Protein AF-A0A1Q3PI85-F1 (afdb_monomer)

Mean predicted aligned error: 5.7 Å

Solvent-accessible surface area (backbone atoms only — not comparable to full-atom values): 4024 Å² total; per-residue (Å²): 108,71,67,60,53,50,51,52,51,50,54,48,50,52,51,62,62,46,45,63,57,41,34,72,78,60,31,64,71,55,42,53,51,52,53,52,51,51,50,51,53,50,51,54,49,45,67,74,75,48,78,90,61,82,96,56,55,71,70,56,50,51,55,55,63,75,72,107

pLDDT: mean 88.02, std 7.3, range [51.22, 96.75]

Radius of gyration: 16.73 Å; Cα contacts (8 Å, |Δi|>4): 12; chains: 1; bounding box: 37×18×39 Å

Nearest PDB structures (foldseek):
  4bjn-assembly4_H  TM=6.090E-01  e=8.381E+00  Melampsora lini

Foldseek 3Di:
DVVVVVVVVVVVVCLVVVQVVCCVPPNDPVNVVVVVVVVVVVVVCCVVPPPDPPPDDPVRRVVVNVVD

Sequence (68 aa):
MAVATLALWIANFCTTALFPVMNQYFGVPVTFLTHAAICLVYYFFIRTSVPETKGKSLEEIEKLLQKS

Structure (mmCIF, N/CA/C/O backbone):
data_AF-A0A1Q3PI85-F1
#
_entry.id   AF-A0A1Q3PI85-F1
#
loop_
_atom_site.group_PDB
_atom_site.id
_atom_site.type_symbol
_atom_site.label_atom_id
_atom_site.label_alt_id
_atom_site.label_comp_id
_atom_site.label_asym_id
_atom_site.label_entity_id
_atom_site.label_seq_id
_atom_site.pdbx_PDB_ins_code
_atom_site.Cartn_x
_atom_site.Cartn_y
_atom_site.Cartn_z
_atom_site.occupancy
_atom_site.B_iso_or_equiv
_atom_site.auth_seq_id
_atom_site.auth_comp_id
_atom_site.auth_asym_id
_atom_site.auth_atom_id
_atom_site.pdbx_PDB_model_num
ATOM 1 N N . MET A 1 1 ? -2.073 -3.894 17.364 1.00 75.94 1 MET A N 1
ATOM 2 C CA . MET A 1 1 ? -1.102 -2.867 16.916 1.00 75.94 1 MET A CA 1
ATOM 3 C C . MET A 1 1 ? 0.190 -3.472 16.370 1.00 75.94 1 MET A C 1
ATOM 5 O O . MET A 1 1 ? 0.451 -3.262 15.199 1.00 75.94 1 MET A O 1
ATOM 9 N N . ALA A 1 2 ? 0.952 -4.276 17.127 1.00 93.00 2 ALA A N 1
ATOM 10 C CA . ALA A 1 2 ? 2.258 -4.795 16.675 1.00 93.00 2 ALA A CA 1
ATOM 11 C C . ALA A 1 2 ? 2.234 -5.552 15.328 1.00 93.00 2 ALA A C 1
ATOM 13 O O . ALA A 1 2 ? 3.047 -5.268 14.456 1.00 93.00 2 ALA A O 1
ATOM 14 N N . VAL A 1 3 ? 1.273 -6.462 15.127 1.00 93.81 3 VAL A N 1
ATOM 15 C CA . VAL A 1 3 ? 1.147 -7.232 13.872 1.00 93.81 3 VAL A CA 1
ATOM 16 C C . VAL A 1 3 ? 0.825 -6.328 12.677 1.00 93.81 3 VAL A C 1
ATOM 18 O O . VAL A 1 3 ? 1.416 -6.484 11.616 1.00 93.81 3 VAL A O 1
ATOM 21 N N . ALA A 1 4 ? -0.060 -5.343 12.861 1.00 91.75 4 ALA A N 1
ATOM 22 C CA . ALA A 1 4 ? -0.402 -4.377 11.817 1.00 91.75 4 ALA A CA 1
ATOM 23 C C . ALA A 1 4 ? 0.808 -3.508 11.439 1.00 91.75 4 ALA A C 1
ATOM 25 O O . ALA A 1 4 ? 1.087 -3.314 10.259 1.00 91.75 4 ALA A O 1
ATOM 26 N N . THR A 1 5 ? 1.568 -3.044 12.434 1.00 95.00 5 THR A N 1
ATOM 27 C CA . THR A 1 5 ? 2.808 -2.295 12.205 1.00 95.00 5 THR A CA 1
ATOM 28 C C . THR A 1 5 ? 3.846 -3.151 11.481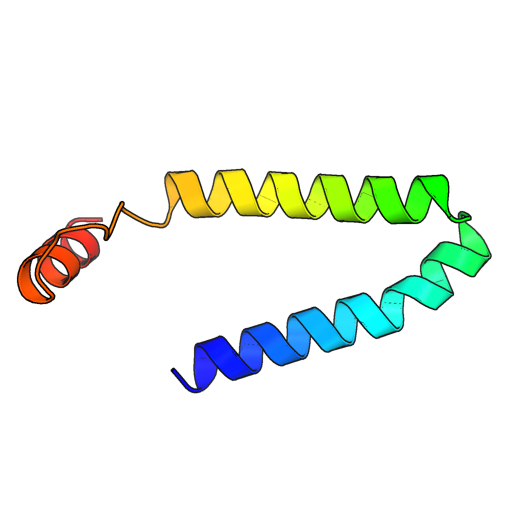 1.00 95.00 5 THR A C 1
ATOM 30 O O . THR A 1 5 ? 4.449 -2.687 10.522 1.00 95.00 5 THR A O 1
ATOM 33 N N . LEU A 1 6 ? 4.032 -4.410 11.879 1.00 96.75 6 LEU A N 1
ATOM 34 C CA . LEU A 1 6 ? 4.958 -5.324 11.209 1.00 96.75 6 LEU A CA 1
ATOM 35 C C . LEU A 1 6 ? 4.561 -5.565 9.744 1.00 96.75 6 LEU A C 1
ATOM 37 O O . LEU A 1 6 ? 5.408 -5.452 8.862 1.00 96.75 6 LEU A O 1
ATOM 41 N N . ALA A 1 7 ? 3.280 -5.826 9.473 1.00 93.75 7 ALA A N 1
ATOM 42 C CA . ALA A 1 7 ? 2.773 -5.982 8.110 1.00 93.75 7 ALA A CA 1
ATOM 43 C C . ALA A 1 7 ? 3.008 -4.719 7.262 1.00 93.75 7 ALA A C 1
ATOM 45 O O . ALA A 1 7 ? 3.463 -4.823 6.123 1.00 93.75 7 ALA A O 1
ATOM 46 N N . LEU A 1 8 ? 2.778 -3.531 7.836 1.00 93.62 8 LEU A N 1
ATOM 47 C CA . LEU A 1 8 ? 3.071 -2.250 7.189 1.00 93.62 8 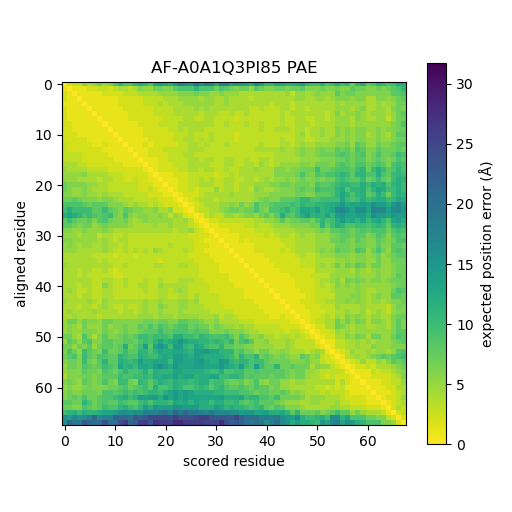LEU A CA 1
ATOM 48 C C . LEU A 1 8 ? 4.560 -2.120 6.839 1.00 93.62 8 LEU A C 1
ATOM 50 O O . LEU A 1 8 ? 4.897 -1.735 5.722 1.00 93.62 8 LEU A O 1
ATOM 54 N N . TRP A 1 9 ? 5.451 -2.456 7.771 1.00 95.81 9 TRP A N 1
ATOM 55 C CA . TRP A 1 9 ? 6.895 -2.377 7.545 1.00 95.81 9 TRP A CA 1
ATOM 56 C C . TRP A 1 9 ? 7.380 -3.362 6.481 1.00 95.81 9 TRP A C 1
ATOM 58 O O . TRP A 1 9 ? 8.205 -2.984 5.651 1.00 95.81 9 TRP A O 1
ATOM 68 N N . ILE A 1 10 ? 6.843 -4.584 6.455 1.00 95.62 10 ILE A N 1
ATOM 69 C CA . ILE A 1 10 ? 7.145 -5.569 5.407 1.00 95.62 10 ILE A CA 1
ATOM 70 C C . ILE A 1 10 ? 6.679 -5.050 4.045 1.00 95.62 10 ILE A C 1
ATOM 72 O O . ILE A 1 10 ? 7.461 -5.040 3.098 1.00 95.62 10 ILE A O 1
ATOM 76 N N . ALA A 1 11 ? 5.439 -4.561 3.950 1.00 92.19 11 ALA A N 1
ATOM 77 C CA . ALA A 1 11 ? 4.910 -4.000 2.709 1.00 92.19 11 ALA A CA 1
ATOM 78 C C . ALA A 1 11 ? 5.750 -2.808 2.220 1.00 92.19 11 ALA A C 1
ATOM 80 O O . ALA A 1 11 ? 6.066 -2.719 1.031 1.00 92.19 11 ALA A O 1
ATOM 81 N N . ASN A 1 12 ? 6.166 -1.926 3.134 1.00 93.56 12 ASN A N 1
ATOM 82 C CA . ASN A 1 12 ? 7.043 -0.804 2.818 1.00 93.56 12 ASN A CA 1
ATOM 83 C C . ASN A 1 12 ? 8.412 -1.280 2.310 1.00 93.56 12 ASN A C 1
ATOM 85 O O . ASN A 1 12 ? 8.854 -0.839 1.253 1.00 93.56 12 ASN A O 1
ATOM 89 N N . PHE A 1 13 ? 9.047 -2.232 3.002 1.00 94.25 13 PHE A N 1
ATOM 90 C CA . PHE A 1 13 ? 10.328 -2.807 2.583 1.00 94.25 13 PHE A CA 1
ATOM 91 C C . PHE A 1 13 ? 10.243 -3.437 1.191 1.00 94.25 13 PHE A C 1
ATOM 93 O O . PHE A 1 13 ? 11.071 -3.135 0.332 1.00 94.25 13 PHE A O 1
ATOM 100 N N . CYS A 1 14 ? 9.216 -4.255 0.939 1.00 91.62 14 CYS A N 1
ATOM 101 C CA . CYS A 1 14 ? 8.986 -4.852 -0.372 1.00 91.62 14 CYS A CA 1
ATOM 102 C C . CYS A 1 14 ? 8.825 -3.775 -1.446 1.00 91.62 14 CYS A C 1
ATOM 104 O O . CYS A 1 14 ? 9.485 -3.845 -2.474 1.00 91.62 14 CYS A O 1
ATOM 106 N N . THR A 1 15 ? 8.011 -2.750 -1.192 1.00 89.56 15 THR A N 1
ATOM 107 C CA . THR A 1 15 ? 7.765 -1.663 -2.151 1.00 89.56 15 THR A CA 1
ATOM 108 C C . THR A 1 15 ? 9.048 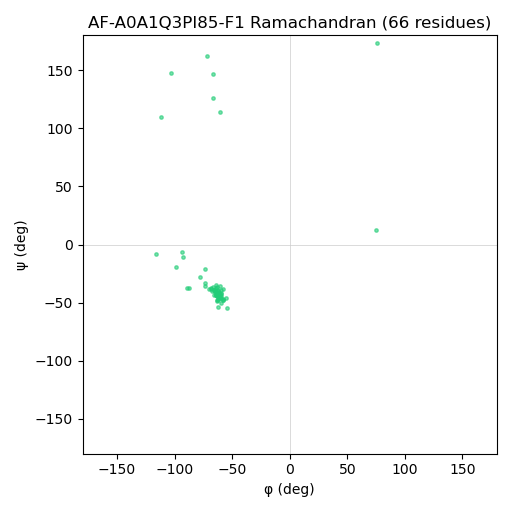-0.884 -2.456 1.00 89.56 15 THR A C 1
ATOM 110 O O . THR A 1 15 ? 9.381 -0.670 -3.620 1.00 89.56 15 THR A O 1
ATOM 113 N N . THR A 1 16 ? 9.823 -0.519 -1.430 1.00 91.44 16 THR A N 1
ATOM 114 C CA . THR A 1 16 ? 11.098 0.198 -1.596 1.00 91.44 16 THR A CA 1
ATOM 115 C C . THR A 1 16 ? 12.155 -0.646 -2.309 1.00 91.44 16 THR A C 1
ATOM 117 O O . THR A 1 16 ? 12.885 -0.111 -3.138 1.00 91.44 16 THR A O 1
ATOM 120 N N . ALA A 1 17 ? 12.238 -1.949 -2.028 1.00 91.31 17 ALA A N 1
ATOM 121 C CA . ALA A 1 17 ? 13.195 -2.844 -2.680 1.00 91.31 17 ALA A CA 1
ATOM 122 C C . ALA A 1 17 ? 12.809 -3.160 -4.135 1.00 91.31 17 ALA A C 1
ATOM 124 O O . ALA A 1 17 ? 13.680 -3.271 -4.997 1.00 91.31 17 ALA A O 1
ATOM 125 N N . LEU A 1 18 ? 11.509 -3.281 -4.424 1.00 87.69 18 LEU A N 1
ATOM 126 C CA . LEU A 1 18 ? 11.004 -3.614 -5.757 1.00 87.69 18 LEU A CA 1
ATOM 127 C C . LEU A 1 18 ? 11.021 -2.409 -6.706 1.00 87.69 18 LEU A C 1
ATOM 129 O O . LEU A 1 18 ? 11.190 -2.584 -7.912 1.00 87.69 18 LEU A O 1
ATOM 133 N N . PHE A 1 19 ? 10.908 -1.189 -6.172 1.00 87.12 19 PHE A N 1
ATOM 134 C CA . PHE A 1 19 ? 10.933 0.050 -6.950 1.00 87.12 19 PHE A CA 1
ATOM 135 C C . PHE A 1 19 ? 12.174 0.210 -7.854 1.00 87.12 19 PHE A C 1
ATOM 137 O O . PHE A 1 19 ? 11.983 0.392 -9.056 1.00 87.12 19 PHE A O 1
ATOM 144 N N . PRO A 1 20 ? 13.433 0.122 -7.367 1.00 87.00 20 PRO A N 1
ATOM 145 C CA . PRO A 1 20 ? 14.611 0.265 -8.224 1.00 87.00 20 PRO A CA 1
ATOM 146 C C . PRO A 1 20 ? 14.705 -0.849 -9.271 1.00 87.00 20 PRO A C 1
ATOM 148 O O . PRO A 1 20 ? 15.060 -0.572 -10.415 1.00 87.00 20 PRO A O 1
ATOM 151 N N . VAL A 1 21 ? 14.324 -2.080 -8.910 1.00 87.50 21 VAL A N 1
ATOM 152 C CA . VAL A 1 21 ? 14.310 -3.227 -9.828 1.00 87.50 21 VAL A CA 1
ATOM 153 C C . VAL A 1 21 ? 13.326 -2.96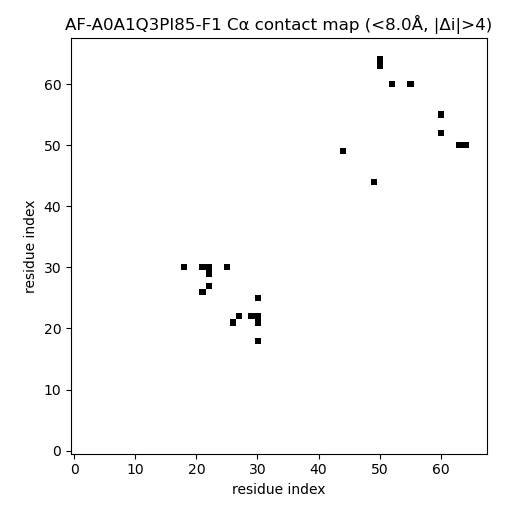8 -10.968 1.00 87.50 21 VAL A C 1
ATOM 155 O O . VAL A 1 21 ? 13.711 -2.987 -12.134 1.00 87.50 21 VAL A O 1
ATOM 158 N N . MET A 1 22 ? 12.068 -2.648 -10.661 1.00 85.88 22 MET A N 1
ATOM 159 C CA . MET A 1 22 ? 11.068 -2.350 -11.690 1.00 85.88 22 MET A CA 1
ATOM 160 C C . MET A 1 22 ? 11.424 -1.121 -12.524 1.00 85.88 22 MET A C 1
ATOM 162 O O . MET A 1 22 ? 11.253 -1.148 -13.742 1.00 85.88 22 MET A O 1
ATOM 166 N N . ASN A 1 23 ? 11.959 -0.072 -11.899 1.00 89.06 23 ASN A N 1
ATOM 167 C CA . ASN A 1 23 ? 12.345 1.141 -12.608 1.00 89.06 23 ASN A CA 1
ATOM 168 C C . ASN A 1 23 ? 13.478 0.880 -13.615 1.00 89.06 23 ASN A C 1
ATOM 170 O O . ASN A 1 23 ? 13.476 1.460 -14.698 1.00 89.06 23 ASN A O 1
ATOM 174 N N . GLN A 1 24 ? 14.409 -0.025 -13.298 1.00 88.38 24 GLN A N 1
ATOM 175 C CA . GLN A 1 24 ? 15.499 -0.396 -14.200 1.00 88.38 24 GLN A CA 1
ATOM 176 C C . GLN A 1 24 ? 15.018 -1.210 -15.413 1.00 88.38 24 GLN A C 1
ATOM 178 O O . GLN A 1 24 ? 15.524 -1.000 -16.513 1.00 88.38 24 GLN A O 1
ATOM 183 N N . TYR A 1 25 ? 14.055 -2.121 -15.237 1.00 86.00 25 TYR A N 1
ATOM 184 C CA . TYR A 1 25 ? 13.578 -2.990 -16.326 1.00 86.00 25 TYR A CA 1
ATOM 185 C C . TYR A 1 25 ? 12.442 -2.382 -17.160 1.00 86.00 25 TYR A C 1
ATOM 187 O O . TYR A 1 25 ? 12.402 -2.577 -18.372 1.00 86.00 25 TYR A O 1
ATOM 195 N N . PHE A 1 26 ? 11.515 -1.658 -16.529 1.00 83.56 26 PHE A N 1
ATOM 196 C CA . PH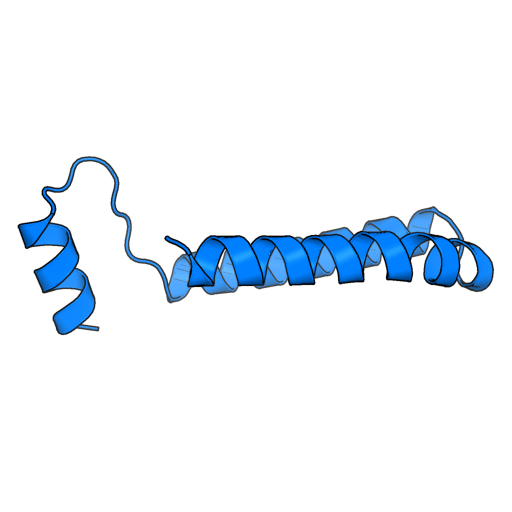E A 1 26 ? 10.270 -1.190 -17.155 1.00 83.56 26 PHE A CA 1
ATOM 197 C C . PHE A 1 26 ? 10.160 0.340 -17.240 1.00 83.56 26 PHE A C 1
ATOM 199 O O . PHE A 1 26 ? 9.238 0.861 -17.871 1.00 83.56 26 PHE A O 1
ATOM 206 N N . GLY A 1 27 ? 11.089 1.071 -16.617 1.00 85.81 27 GLY A N 1
ATOM 207 C CA . GLY A 1 27 ? 11.076 2.528 -16.558 1.00 85.81 27 GLY A CA 1
ATOM 208 C C . GLY A 1 27 ? 10.056 3.107 -15.571 1.00 85.81 27 GLY A C 1
ATOM 209 O O . GLY A 1 27 ? 9.217 2.414 -14.981 1.00 85.81 27 GLY A O 1
ATOM 210 N N . VAL A 1 28 ? 10.124 4.430 -15.406 1.00 85.44 28 VAL A N 1
ATOM 211 C CA . VAL A 1 28 ? 9.325 5.187 -14.430 1.00 85.44 28 VAL A CA 1
ATOM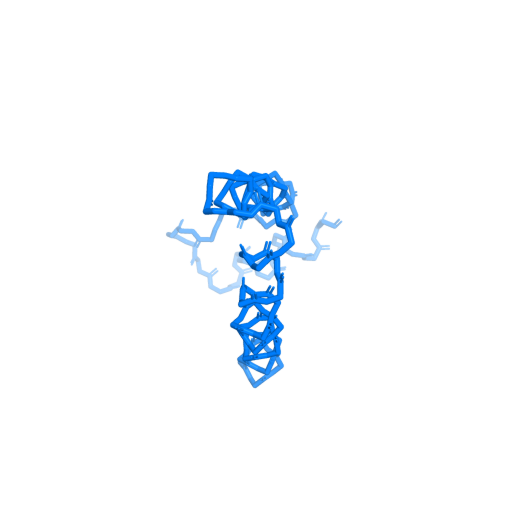 212 C C . VAL A 1 28 ? 7.808 5.040 -14.658 1.00 85.44 28 VAL A C 1
ATOM 214 O O . VAL A 1 28 ? 7.109 4.694 -13.703 1.00 85.44 28 VAL A O 1
ATOM 217 N N . PRO A 1 29 ? 7.255 5.235 -15.877 1.00 88.69 29 PRO A N 1
ATOM 218 C CA . PRO A 1 29 ? 5.801 5.269 -1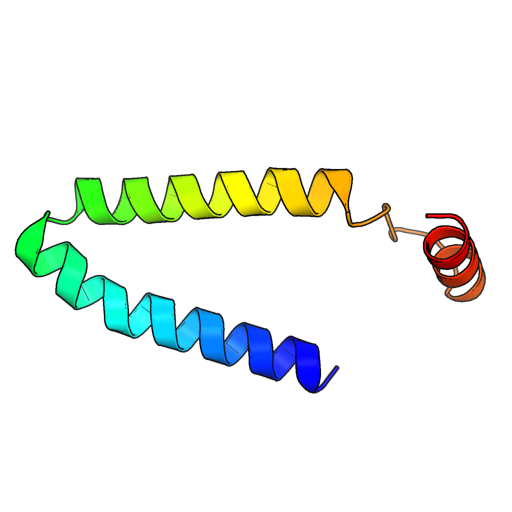6.070 1.00 88.69 29 PRO A CA 1
ATOM 219 C C . PRO A 1 29 ? 5.113 3.946 -15.715 1.00 88.69 29 PRO A C 1
ATOM 221 O O . PRO A 1 29 ? 4.092 3.935 -15.028 1.00 88.69 29 PRO A O 1
ATOM 224 N N . VAL A 1 30 ? 5.699 2.821 -16.133 1.00 88.12 30 VAL A N 1
ATOM 225 C CA . VAL A 1 30 ? 5.153 1.479 -15.875 1.00 88.12 30 VAL A CA 1
ATOM 226 C C . VAL A 1 30 ? 5.233 1.138 -14.387 1.00 88.12 30 VAL A C 1
ATOM 228 O O . VAL A 1 30 ? 4.300 0.557 -13.825 1.00 88.12 30 VAL A O 1
ATOM 231 N N . THR A 1 31 ? 6.310 1.561 -13.718 1.00 89.38 31 THR A N 1
ATOM 232 C CA . THR A 1 31 ? 6.478 1.354 -12.277 1.00 89.38 31 THR A CA 1
ATOM 233 C C . THR A 1 31 ? 5.385 2.062 -11.481 1.00 89.38 31 THR A C 1
ATOM 235 O O . THR A 1 31 ? 4.734 1.431 -10.645 1.00 89.38 31 THR A O 1
ATOM 238 N N . PHE A 1 32 ? 5.109 3.333 -11.783 1.00 89.50 32 PHE A N 1
ATOM 239 C CA . PHE A 1 32 ? 4.037 4.089 -11.126 1.00 89.50 32 PHE A CA 1
ATOM 240 C C . PHE A 1 32 ? 2.642 3.527 -11.422 1.00 89.50 32 PHE A C 1
ATOM 242 O O . PHE A 1 32 ? 1.831 3.418 -10.502 1.00 89.50 32 PHE A O 1
ATOM 249 N N . LEU A 1 33 ? 2.365 3.114 -12.663 1.00 91.94 33 LEU A N 1
ATOM 250 C CA . LEU A 1 33 ? 1.080 2.496 -13.016 1.00 91.94 33 LEU A CA 1
ATOM 251 C C . LEU A 1 33 ? 0.833 1.187 -12.258 1.00 91.94 33 LEU A C 1
ATOM 253 O O . LEU A 1 33 ? -0.279 0.945 -11.794 1.00 91.94 33 LEU A O 1
ATOM 257 N N . THR A 1 34 ? 1.870 0.370 -12.072 1.00 89.25 34 THR A N 1
ATOM 258 C CA . THR A 1 34 ? 1.762 -0.882 -11.306 1.00 89.25 34 THR A CA 1
ATOM 259 C C . THR A 1 34 ? 1.432 -0.606 -9.837 1.00 89.25 34 THR A C 1
ATOM 261 O O . THR A 1 34 ? 0.547 -1.244 -9.270 1.00 89.25 34 THR A O 1
ATOM 264 N N . HIS A 1 35 ? 2.081 0.389 -9.223 1.00 89.94 35 HIS A N 1
ATOM 265 C CA . HIS A 1 35 ? 1.768 0.792 -7.849 1.00 89.94 35 HIS A CA 1
ATOM 266 C C . HIS A 1 35 ? 0.350 1.368 -7.737 1.00 89.94 35 HIS A C 1
ATOM 268 O O . HIS A 1 35 ? -0.368 1.049 -6.791 1.00 89.94 35 HIS A O 1
ATOM 274 N N . ALA A 1 36 ? -0.096 2.150 -8.726 1.00 92.81 36 ALA A N 1
ATOM 275 C CA . ALA A 1 36 ? -1.468 2.650 -8.781 1.00 92.81 36 ALA A CA 1
ATOM 276 C C . ALA A 1 36 ? -2.497 1.508 -8.871 1.00 92.81 36 ALA A C 1
ATOM 278 O O . ALA A 1 36 ? -3.506 1.537 -8.166 1.00 92.81 36 ALA A O 1
ATOM 279 N N . ALA A 1 37 ? -2.225 0.475 -9.675 1.00 94.06 37 ALA A N 1
ATOM 280 C CA . ALA A 1 37 ? -3.077 -0.709 -9.766 1.00 94.06 37 ALA A CA 1
ATOM 281 C C . ALA A 1 37 ? -3.169 -1.455 -8.423 1.00 94.06 37 ALA A C 1
ATOM 283 O O . ALA A 1 37 ? -4.265 -1.812 -7.994 1.00 94.06 37 ALA A O 1
ATOM 284 N N . ILE A 1 38 ? -2.045 -1.619 -7.717 1.00 92.25 38 ILE A N 1
ATOM 285 C CA . ILE A 1 38 ? -2.017 -2.220 -6.373 1.00 92.25 38 ILE A CA 1
ATOM 286 C C . ILE A 1 38 ? -2.858 -1.394 -5.386 1.00 92.25 38 ILE A C 1
ATOM 288 O O . ILE A 1 38 ? -3.661 -1.956 -4.640 1.00 92.25 38 ILE A O 1
ATOM 292 N N . CYS A 1 39 ? -2.749 -0.062 -5.416 1.00 92.19 39 CYS A N 1
ATOM 293 C CA . CYS A 1 39 ? -3.574 0.819 -4.584 1.00 92.19 39 CYS A CA 1
ATOM 294 C C . CYS A 1 39 ? -5.076 0.659 -4.861 1.00 92.19 39 CYS A C 1
ATOM 296 O O . CYS A 1 39 ? -5.869 0.659 -3.918 1.00 92.19 39 CYS A O 1
ATOM 298 N N . LEU A 1 40 ? -5.482 0.491 -6.124 1.00 95.88 40 LEU A N 1
ATOM 299 C CA . LEU A 1 40 ? -6.885 0.233 -6.468 1.00 95.88 40 LEU A CA 1
ATOM 300 C C . LEU A 1 40 ? -7.374 -1.097 -5.887 1.00 95.88 40 LEU A C 1
ATOM 302 O O . LEU A 1 40 ? -8.463 -1.146 -5.317 1.00 95.88 40 LEU A O 1
ATOM 306 N N . VAL A 1 41 ? -6.565 -2.156 -5.968 1.00 94.00 41 VAL A N 1
ATOM 307 C CA . VAL A 1 41 ? -6.897 -3.454 -5.357 1.00 94.00 41 VAL A CA 1
ATOM 308 C C . VAL A 1 41 ? -7.087 -3.309 -3.845 1.00 94.00 41 VAL A C 1
ATOM 310 O O . VAL A 1 41 ? -8.084 -3.794 -3.307 1.00 94.00 41 VAL A O 1
ATOM 313 N N . TYR A 1 42 ? -6.196 -2.580 -3.162 1.00 92.12 42 TYR A N 1
ATOM 314 C CA . TYR A 1 42 ? -6.355 -2.300 -1.732 1.00 92.12 42 TYR A CA 1
ATOM 315 C C . TYR A 1 42 ? -7.612 -1.496 -1.421 1.00 92.12 42 TYR A C 1
ATOM 317 O O . TYR A 1 42 ? -8.302 -1.813 -0.455 1.00 92.12 42 TYR A O 1
ATOM 325 N N . TYR A 1 43 ? -7.949 -0.498 -2.238 1.00 93.12 43 TYR A N 1
ATOM 326 C CA . TYR A 1 43 ? -9.176 0.273 -2.061 1.00 93.12 43 TYR A CA 1
ATOM 327 C C . TYR A 1 43 ? -10.422 -0.621 -2.099 1.00 93.12 43 TYR A C 1
ATOM 329 O O . TYR A 1 43 ? -11.267 -0.533 -1.206 1.00 93.12 43 TYR A O 1
ATOM 337 N N . PHE A 1 44 ? -10.522 -1.516 -3.087 1.00 94.38 44 PHE A N 1
ATOM 338 C CA . PHE A 1 44 ? -11.652 -2.444 -3.176 1.00 94.38 44 PHE A CA 1
ATOM 339 C C . PHE A 1 44 ? -11.695 -3.412 -1.995 1.00 94.38 44 PHE A C 1
ATOM 341 O O . PHE A 1 44 ? -12.761 -3.591 -1.411 1.00 94.38 44 PHE A O 1
ATOM 348 N N . PHE A 1 45 ? -10.546 -3.969 -1.601 1.00 91.56 45 PHE A N 1
ATOM 349 C CA . PHE A 1 45 ? -10.460 -4.864 -0.449 1.00 91.56 45 PHE A CA 1
ATOM 350 C C . PHE A 1 45 ? -10.894 -4.179 0.853 1.00 91.56 45 PHE A C 1
ATOM 352 O O . PHE A 1 45 ? -11.687 -4.736 1.607 1.00 91.56 45 PHE A O 1
ATOM 359 N N . ILE A 1 46 ? -10.413 -2.960 1.113 1.00 91.44 46 ILE A N 1
ATOM 360 C CA . ILE A 1 46 ? -10.793 -2.196 2.309 1.00 91.44 46 ILE A CA 1
ATOM 361 C C . ILE A 1 46 ? -12.293 -1.908 2.285 1.00 91.44 46 ILE A C 1
ATOM 363 O O . ILE A 1 46 ? -12.969 -2.124 3.284 1.00 91.44 46 ILE A O 1
ATOM 367 N N . ARG A 1 47 ? -12.833 -1.493 1.135 1.00 88.81 47 ARG A N 1
ATOM 368 C CA . ARG A 1 47 ? -14.259 -1.182 0.988 1.00 88.81 47 ARG A CA 1
ATOM 369 C C . ARG A 1 47 ? -15.171 -2.376 1.285 1.00 88.81 47 ARG A C 1
ATOM 371 O O . ARG A 1 47 ? -16.272 -2.168 1.786 1.00 88.81 47 ARG A O 1
ATOM 378 N N . THR A 1 48 ? -14.767 -3.597 0.935 1.00 86.81 48 THR A N 1
ATOM 379 C CA . THR A 1 48 ? -15.591 -4.798 1.159 1.00 86.81 48 THR A CA 1
ATOM 380 C C . THR A 1 48 ? -15.359 -5.438 2.520 1.00 86.81 48 THR A C 1
ATOM 382 O O . THR A 1 48 ? -16.304 -5.946 3.113 1.00 86.81 48 THR A O 1
ATOM 385 N N . SER A 1 49 ? -14.115 -5.438 3.000 1.00 86.06 49 SER A N 1
ATOM 386 C CA . SER A 1 49 ? -13.703 -6.221 4.171 1.00 86.06 49 SER A CA 1
ATOM 387 C C . SER A 1 49 ? -13.644 -5.404 5.461 1.00 86.06 49 SER A C 1
ATOM 389 O O . SER A 1 49 ? -13.638 -5.984 6.544 1.00 86.06 49 SER A O 1
ATOM 391 N N . VAL A 1 50 ? -13.563 -4.071 5.378 1.00 86.44 50 VAL A N 1
ATOM 392 C CA . VAL A 1 50 ? -13.446 -3.195 6.551 1.00 86.44 50 VAL A CA 1
ATOM 393 C C . VAL A 1 50 ? -14.734 -2.382 6.708 1.00 86.44 50 VAL A C 1
ATOM 395 O O . VAL A 1 50 ? -14.990 -1.486 5.903 1.00 86.44 50 VAL A O 1
ATOM 398 N N . PRO A 1 51 ? -15.561 -2.660 7.735 1.00 81.81 51 PRO A N 1
ATOM 399 C CA . PRO A 1 51 ? -16.743 -1.854 8.007 1.00 81.81 51 PRO A CA 1
ATOM 400 C C . PRO A 1 51 ? -16.340 -0.441 8.452 1.00 81.81 51 PRO A C 1
ATOM 402 O O . PRO A 1 51 ? -15.331 -0.251 9.128 1.00 81.81 51 PRO A O 1
ATOM 405 N N . GLU A 1 52 ? -17.151 0.558 8.104 1.00 86.44 52 GLU A N 1
ATOM 406 C CA . GLU A 1 52 ? -16.918 1.954 8.492 1.00 86.44 52 GLU A CA 1
ATOM 407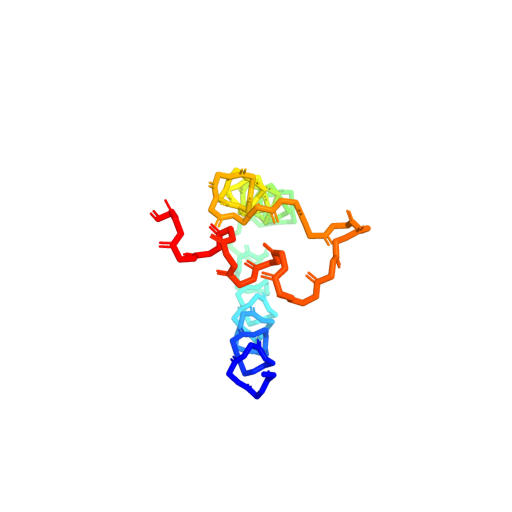 C C . GLU A 1 52 ? -16.909 2.117 10.022 1.00 86.44 52 GLU A C 1
ATOM 409 O O . GLU A 1 52 ? 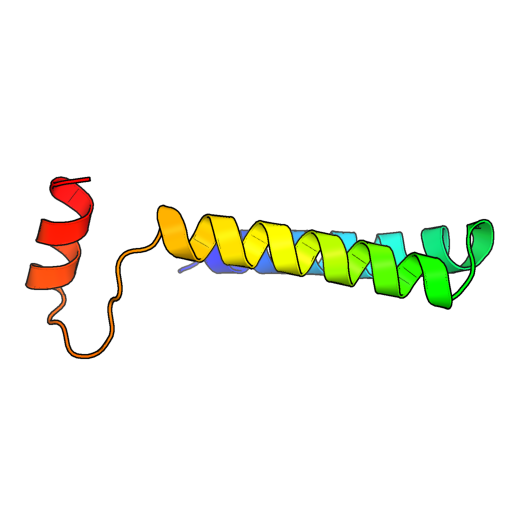-17.932 1.942 10.692 1.00 86.44 52 GLU A O 1
ATOM 414 N N . THR A 1 53 ? -15.748 2.472 10.581 1.00 88.19 53 THR A N 1
ATOM 415 C CA . THR A 1 53 ? -15.524 2.617 12.033 1.00 88.19 53 THR A CA 1
ATOM 416 C C . THR A 1 53 ? -15.720 4.049 12.541 1.00 88.19 53 THR A C 1
ATOM 418 O O . THR A 1 53 ? -15.687 4.295 13.748 1.00 88.19 53 THR A O 1
ATOM 421 N N . LYS A 1 54 ? -15.934 5.021 11.645 1.00 83.94 54 LYS A N 1
ATOM 422 C CA . LYS A 1 54 ? -16.030 6.442 12.004 1.00 83.94 54 LYS A CA 1
ATOM 423 C C . LYS A 1 54 ? -17.277 6.730 12.850 1.00 83.94 54 LYS A C 1
ATOM 425 O O . LYS A 1 54 ? -18.397 6.465 12.425 1.00 83.94 54 LYS A O 1
ATOM 430 N N . GLY A 1 55 ? -17.076 7.348 14.017 1.00 83.44 55 GLY A N 1
ATOM 431 C CA . GLY A 1 55 ? -18.160 7.790 14.905 1.00 83.44 55 GLY A CA 1
ATOM 432 C C . GLY A 1 55 ? -18.848 6.669 15.690 1.00 83.44 55 GLY A C 1
ATOM 433 O O . GLY A 1 55 ? -19.903 6.918 16.263 1.00 83.44 55 GLY A O 1
ATOM 434 N N . LYS A 1 56 ? -18.268 5.462 15.705 1.00 85.75 56 LYS A N 1
ATOM 435 C CA . LYS A 1 56 ? -18.773 4.300 16.446 1.00 85.75 56 LYS A CA 1
ATOM 436 C C . LYS A 1 56 ? -17.972 4.064 17.722 1.00 85.75 56 LYS A C 1
ATOM 438 O O . LYS A 1 56 ? -16.768 4.331 17.754 1.00 85.75 56 LYS A O 1
ATOM 443 N N . SER A 1 57 ? -18.625 3.550 18.760 1.00 90.81 57 SER A N 1
ATOM 444 C CA . SER A 1 57 ? -17.939 3.082 19.968 1.00 90.81 57 SER A CA 1
ATOM 445 C C . SER A 1 57 ? -17.182 1.772 19.698 1.00 90.81 57 SER A C 1
ATOM 447 O O . SER A 1 57 ? -17.453 1.064 18.726 1.00 90.81 57 SER A O 1
ATOM 449 N N . LEU A 1 58 ? -16.232 1.419 20.570 1.00 86.12 58 LEU A N 1
ATOM 450 C CA . LEU A 1 58 ? -15.491 0.153 20.461 1.00 86.12 58 LEU A CA 1
ATOM 451 C C . LEU A 1 58 ? -16.429 -1.068 20.485 1.00 86.12 58 LEU A C 1
ATOM 453 O O . LEU A 1 58 ? -16.235 -2.000 19.711 1.00 86.12 58 LEU A O 1
ATOM 457 N N . GLU A 1 59 ? -17.483 -1.022 21.303 1.00 86.81 59 GLU A N 1
ATOM 458 C CA . GLU A 1 59 ? -18.490 -2.087 21.424 1.00 86.81 59 GLU A CA 1
ATOM 459 C C . GLU A 1 59 ? -19.323 -2.246 20.142 1.00 86.81 59 GLU A C 1
ATOM 461 O O . GLU A 1 59 ? -19.686 -3.357 19.750 1.00 86.81 59 GLU A O 1
ATOM 466 N N . GLU A 1 60 ? -19.635 -1.138 19.464 1.00 84.75 60 GLU A N 1
ATOM 467 C CA . GLU A 1 60 ? -20.327 -1.164 18.174 1.00 84.75 60 GLU A CA 1
ATOM 468 C C . GLU A 1 60 ? -19.436 -1.744 17.072 1.00 84.75 60 GLU A C 1
ATOM 470 O O . GLU A 1 60 ? -19.924 -2.496 16.229 1.00 84.75 60 GLU A O 1
ATOM 475 N N . ILE A 1 61 ? -18.135 -1.436 17.089 1.00 85.75 61 ILE A N 1
ATOM 476 C CA . ILE A 1 61 ? -17.158 -1.999 16.146 1.00 85.75 61 ILE A CA 1
ATOM 477 C C . ILE A 1 61 ? -17.011 -3.510 16.369 1.00 85.75 61 ILE A C 1
ATOM 479 O O . ILE A 1 61 ? -17.029 -4.268 15.401 1.00 85.75 61 ILE A O 1
ATOM 483 N N . GLU A 1 62 ? -16.934 -3.969 17.619 1.00 85.06 62 GLU A N 1
ATOM 484 C CA . GLU A 1 62 ? -16.828 -5.398 17.943 1.00 85.06 62 GLU A CA 1
ATOM 485 C C . GLU A 1 62 ? -18.058 -6.188 17.465 1.00 85.06 62 GLU A C 1
ATOM 487 O O . GLU A 1 62 ? -17.915 -7.224 16.813 1.00 85.06 62 GLU A O 1
ATOM 492 N N . LYS A 1 63 ? -19.269 -5.647 17.665 1.00 83.75 63 LYS A N 1
ATOM 493 C CA . LYS A 1 63 ? -20.513 -6.244 17.143 1.00 83.75 63 LYS A CA 1
ATOM 494 C C . LYS A 1 63 ? -20.560 -6.292 15.615 1.00 83.75 63 LYS A C 1
ATOM 496 O O . LYS A 1 63 ? -21.107 -7.242 15.058 1.00 83.75 63 LYS A O 1
ATOM 501 N N . LEU A 1 64 ? -20.025 -5.278 14.932 1.00 83.69 64 LEU A N 1
ATOM 502 C CA . LEU A 1 64 ? -19.946 -5.260 13.466 1.00 83.69 64 LEU A CA 1
ATOM 503 C C . LEU A 1 64 ? -18.981 -6.325 12.940 1.00 83.69 64 LEU A C 1
ATOM 505 O O . LEU A 1 64 ? -19.293 -6.979 11.950 1.00 83.69 64 LEU A O 1
ATOM 509 N N . LEU A 1 65 ? -17.848 -6.517 13.618 1.00 82.12 65 LEU A N 1
ATOM 510 C CA . LEU A 1 65 ? -16.845 -7.514 13.245 1.00 82.12 65 LEU A CA 1
ATOM 511 C C . LEU A 1 65 ? -17.285 -8.950 13.567 1.00 82.12 65 LEU A C 1
ATOM 513 O O . LEU A 1 65 ? -16.955 -9.848 12.806 1.00 82.12 65 LEU A O 1
ATOM 517 N N . GLN A 1 66 ? -18.053 -9.181 14.639 1.00 77.06 66 GLN A N 1
ATOM 518 C CA . GLN A 1 66 ? -18.607 -10.509 14.958 1.00 77.06 66 GLN A CA 1
ATOM 519 C C . GLN A 1 66 ? -19.765 -10.943 14.048 1.00 77.06 66 GLN A C 1
ATOM 521 O O . GLN A 1 66 ? -20.094 -12.127 14.003 1.00 77.06 66 GLN A O 1
ATOM 526 N N . LYS A 1 67 ? -20.435 -9.993 13.387 1.00 57.62 67 LYS A N 1
ATOM 527 C CA . LYS A 1 67 ? -21.590 -10.262 12.517 1.00 57.62 67 LYS A CA 1
ATOM 528 C C . LYS A 1 67 ? -21.198 -10.468 11.043 1.00 57.62 67 LYS A C 1
ATOM 530 O O . LYS A 1 67 ? -22.060 -10.856 10.255 1.00 57.62 67 LYS A O 1
ATOM 535 N N . SER A 1 68 ? -19.946 -10.177 10.683 1.00 51.22 68 SER A N 1
ATOM 536 C CA . SER A 1 68 ? -19.366 -10.417 9.353 1.00 51.22 68 SER A CA 1
ATOM 537 C C . SER A 1 68 ? -18.779 -11.817 9.237 1.00 51.22 68 SER A C 1
ATOM 539 O O . SER A 1 68 ? -18.654 -12.252 8.072 1.00 51.22 68 SER A O 1
#

Secondary structure (DSSP, 8-state):
-HHHHHHHHHHHHHHHHHHHHHHHHHHHHHHHHHHHHHHHHHHHHHHHHS---TT--HHHHHHHHH--